Protein AF-A0A3D0C474-F1 (afdb_monomer)

Structure (mmCIF, N/CA/C/O backbone):
data_AF-A0A3D0C474-F1
#
_entry.id   AF-A0A3D0C474-F1
#
loop_
_atom_site.group_PDB
_atom_site.id
_atom_site.type_symbol
_atom_site.label_atom_id
_atom_site.label_alt_id
_atom_site.label_comp_id
_atom_site.label_asym_id
_atom_site.label_entity_id
_atom_site.label_seq_id
_atom_site.pdbx_PDB_ins_code
_atom_site.Cartn_x
_atom_site.Cartn_y
_atom_site.Cartn_z
_atom_site.occupancy
_atom_site.B_iso_or_equiv
_atom_site.auth_seq_id
_atom_site.auth_comp_id
_atom_site.auth_asym_id
_atom_site.auth_atom_id
_atom_site.pdbx_PDB_model_num
ATOM 1 N N . TYR A 1 1 ? 0.585 4.369 7.812 1.00 94.56 1 TYR A N 1
ATOM 2 C CA . TYR A 1 1 ? 0.237 3.354 6.798 1.00 94.56 1 TYR A CA 1
ATOM 3 C C . TYR A 1 1 ? -1.264 3.205 6.546 1.00 94.56 1 TYR A C 1
ATOM 5 O O . TYR A 1 1 ? -1.597 2.648 5.517 1.00 94.56 1 TYR A O 1
ATOM 13 N N . ILE A 1 2 ? -2.172 3.745 7.381 1.00 97.06 2 ILE A N 1
ATOM 14 C CA . ILE A 1 2 ? -3.633 3.656 7.144 1.00 97.06 2 ILE A CA 1
ATOM 15 C C . ILE A 1 2 ? -4.049 4.165 5.757 1.00 97.06 2 ILE A C 1
ATOM 17 O O . ILE A 1 2 ? -4.730 3.449 5.030 1.00 97.06 2 ILE A O 1
ATOM 21 N N . ASN A 1 3 ? -3.554 5.341 5.354 1.00 95.88 3 ASN A N 1
ATOM 22 C CA . ASN A 1 3 ? -3.857 5.918 4.039 1.00 95.88 3 AS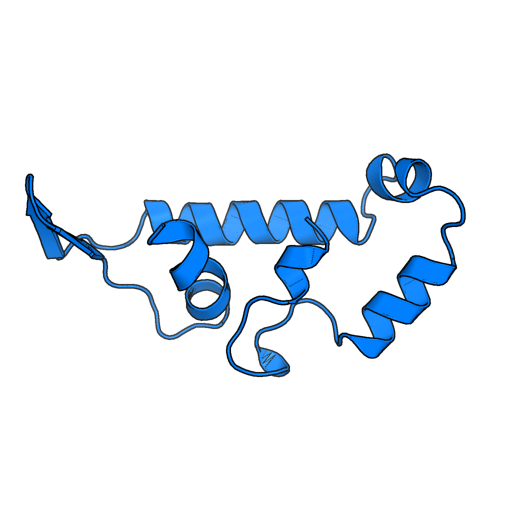N A CA 1
ATOM 23 C C . ASN A 1 3 ? -3.489 4.999 2.871 1.00 95.88 3 ASN A C 1
ATOM 25 O O . ASN A 1 3 ? -4.072 5.146 1.806 1.00 95.88 3 ASN A O 1
ATOM 29 N N . TYR A 1 4 ? -2.573 4.040 3.057 1.00 97.56 4 TYR A N 1
ATOM 30 C CA . TYR A 1 4 ? -2.192 3.105 2.001 1.00 97.56 4 TYR A CA 1
ATOM 31 C C . TYR A 1 4 ? -3.364 2.233 1.529 1.00 97.56 4 TYR A C 1
ATOM 33 O O . TYR A 1 4 ? -3.424 1.859 0.365 1.00 97.56 4 TYR A O 1
ATOM 41 N N . ASN A 1 5 ? -4.356 1.991 2.391 1.00 98.12 5 ASN A N 1
ATOM 42 C CA . ASN A 1 5 ? -5.582 1.305 1.994 1.00 98.12 5 ASN A CA 1
ATOM 43 C C . ASN A 1 5 ? -6.465 2.128 1.037 1.00 98.12 5 ASN A C 1
ATOM 45 O O . ASN A 1 5 ? -7.461 1.617 0.552 1.00 98.12 5 ASN A O 1
ATOM 49 N N . GLY A 1 6 ? -6.155 3.404 0.806 1.00 97.00 6 GLY A N 1
ATOM 50 C CA . GLY A 1 6 ? -6.833 4.236 -0.188 1.00 97.00 6 GLY A CA 1
ATOM 51 C C . GLY A 1 6 ? -6.215 4.163 -1.585 1.00 97.00 6 GLY A C 1
ATOM 52 O O . GLY A 1 6 ? -6.715 4.819 -2.491 1.00 97.00 6 GLY A O 1
ATOM 53 N N . TYR A 1 7 ? -5.126 3.414 -1.761 1.00 97.19 7 TYR A N 1
ATOM 54 C CA . TYR A 1 7 ? -4.453 3.259 -3.045 1.00 97.19 7 TYR A CA 1
ATOM 55 C C . TYR A 1 7 ? -4.990 2.002 -3.735 1.00 97.19 7 TYR A C 1
ATOM 57 O O . TYR A 1 7 ? -5.240 0.995 -3.075 1.00 97.19 7 TYR A O 1
ATOM 65 N N . GLY A 1 8 ? -5.173 2.067 -5.052 1.00 96.81 8 GLY A N 1
ATOM 66 C CA . GLY A 1 8 ? -5.859 1.051 -5.855 1.00 96.81 8 GLY A CA 1
ATOM 67 C C . GLY A 1 8 ? -6.798 1.709 -6.866 1.00 96.81 8 GLY A C 1
ATOM 68 O O . GLY A 1 8 ? -7.137 2.884 -6.724 1.00 96.81 8 GLY A O 1
ATOM 69 N N . GLN A 1 9 ? -7.195 0.978 -7.905 1.00 96.31 9 GLN A N 1
ATOM 70 C CA . GLN A 1 9 ? -8.111 1.489 -8.929 1.00 96.31 9 GLN A CA 1
ATOM 71 C C . GLN A 1 9 ? -9.571 1.147 -8.607 1.00 96.31 9 GLN A C 1
ATOM 73 O O . GLN A 1 9 ? -10.482 1.893 -8.962 1.00 96.31 9 GLN A O 1
ATOM 78 N N . GLU A 1 10 ? -9.792 0.031 -7.918 1.00 97.38 10 GLU A N 1
ATOM 79 C CA . GLU A 1 10 ? -11.107 -0.497 -7.559 1.00 97.38 10 GLU A CA 1
ATOM 80 C C . GLU A 1 10 ? -11.087 -1.149 -6.174 1.00 97.38 10 GLU A C 1
ATOM 82 O O . GLU A 1 10 ? -10.023 -1.432 -5.633 1.00 97.38 10 GLU A O 1
ATOM 87 N N . LEU A 1 11 ? -12.264 -1.424 -5.595 1.00 97.69 11 LEU A N 1
ATOM 88 C CA . LEU A 1 11 ? -12.388 -1.970 -4.233 1.00 97.69 11 LEU A CA 1
ATOM 89 C C . LEU A 1 11 ? -11.622 -3.287 -4.018 1.00 97.69 11 LEU A C 1
ATOM 91 O O . LEU A 1 11 ? -11.113 -3.514 -2.923 1.00 97.69 11 LEU A O 1
ATOM 95 N N . SER A 1 12 ? -11.521 -4.129 -5.047 1.00 97.50 12 SER A N 1
ATOM 96 C CA . SER A 1 12 ? -10.765 -5.391 -5.044 1.00 97.50 12 SER A CA 1
ATOM 97 C C . SER A 1 12 ? -9.254 -5.202 -4.923 1.00 97.50 12 SER A C 1
ATOM 99 O O . SER A 1 12 ? -8.561 -6.141 -4.535 1.00 97.50 12 SER A O 1
ATOM 101 N N . ASP A 1 13 ? -8.729 -4.012 -5.223 1.00 98.00 13 ASP A N 1
ATOM 102 C CA . ASP A 1 13 ? -7.305 -3.724 -5.069 1.00 98.00 13 ASP A CA 1
ATOM 103 C C . ASP A 1 13 ? -6.925 -3.363 -3.627 1.00 98.00 13 ASP A C 1
ATOM 105 O O . ASP A 1 13 ? -5.739 -3.348 -3.295 1.00 98.00 13 ASP A O 1
ATOM 109 N N . LEU A 1 14 ? -7.889 -3.041 -2.762 1.00 98.31 14 LEU A N 1
ATOM 110 C CA . LEU A 1 14 ? -7.620 -2.578 -1.402 1.00 98.31 14 LEU A CA 1
ATOM 111 C C . LEU A 1 14 ? -7.349 -3.767 -0.472 1.00 98.31 14 LEU A C 1
ATOM 113 O O . LEU A 1 14 ? -7.879 -4.860 -0.652 1.00 98.31 14 LEU A O 1
ATOM 117 N N . HIS A 1 15 ? -6.554 -3.546 0.576 1.00 98.12 15 HIS A N 1
ATOM 118 C CA . HIS A 1 15 ? -6.309 -4.581 1.589 1.00 98.12 15 HIS A CA 1
ATOM 119 C C . HIS A 1 15 ? -7.528 -4.824 2.482 1.00 98.12 15 HIS A C 1
ATOM 121 O O . HIS A 1 15 ? -7.758 -5.942 2.934 1.00 98.12 15 HIS A O 1
ATOM 127 N N . PHE A 1 16 ? -8.308 -3.774 2.725 1.00 98.25 16 PHE A N 1
ATOM 128 C CA . PHE A 1 16 ? -9.521 -3.797 3.523 1.00 98.25 16 PHE A CA 1
ATOM 129 C C . PHE A 1 16 ? -10.613 -3.007 2.816 1.00 98.25 16 PHE A C 1
ATOM 131 O O . PHE A 1 16 ? -10.366 -1.936 2.256 1.00 98.25 16 PHE A O 1
ATOM 138 N N . HIS A 1 17 ? -11.854 -3.475 2.922 1.00 98.31 17 HIS A N 1
ATOM 139 C CA . HIS A 1 17 ? -12.992 -2.666 2.507 1.00 98.31 17 HIS A CA 1
ATOM 140 C C . HIS A 1 17 ? -13.042 -1.371 3.352 1.00 98.31 17 HIS A C 1
ATOM 142 O O . HIS A 1 17 ? -12.982 -1.470 4.583 1.00 98.31 17 HIS A O 1
ATOM 148 N N . PRO A 1 18 ? -13.198 -0.165 2.764 1.00 98.12 18 PRO A N 1
ATOM 149 C CA . PRO A 1 18 ? -13.106 1.101 3.502 1.00 98.12 18 PRO A CA 1
ATOM 150 C C . PRO A 1 18 ? -14.063 1.206 4.694 1.00 98.12 18 PRO A C 1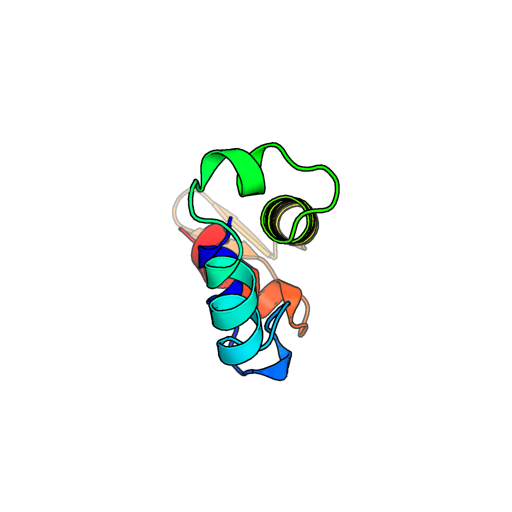
ATOM 152 O O . PRO A 1 18 ? -13.676 1.677 5.759 1.00 98.12 18 PRO A O 1
ATOM 155 N N . ALA A 1 19 ? -15.296 0.710 4.540 1.00 98.06 19 ALA A N 1
ATOM 156 C CA . ALA A 1 19 ? -16.272 0.695 5.629 1.00 98.06 19 ALA A CA 1
ATOM 157 C C . ALA A 1 19 ? -15.836 -0.204 6.800 1.00 98.06 19 ALA A C 1
ATOM 159 O O . ALA A 1 19 ? -16.001 0.181 7.952 1.00 98.06 19 ALA A O 1
ATOM 160 N N . ALA A 1 20 ? -15.249 -1.372 6.515 1.00 98.06 20 ALA A N 1
ATOM 161 C CA . ALA A 1 20 ? -14.759 -2.279 7.551 1.00 98.06 20 ALA A CA 1
ATOM 162 C C . ALA A 1 20 ? -13.534 -1.686 8.256 1.00 98.06 20 ALA A C 1
ATOM 164 O O . ALA A 1 20 ? -13.488 -1.666 9.481 1.00 98.06 20 ALA A O 1
ATOM 165 N N . LEU A 1 21 ? -12.598 -1.115 7.486 1.00 98.12 21 LEU A N 1
ATOM 166 C CA . LEU A 1 21 ? -11.446 -0.401 8.031 1.00 98.12 21 LEU A CA 1
ATOM 167 C C . LEU A 1 21 ? -11.890 0.721 8.975 1.00 98.12 21 LEU A C 1
ATOM 169 O O . LEU A 1 21 ? -11.399 0.801 10.093 1.00 98.12 21 LEU A O 1
ATOM 173 N N . TYR A 1 22 ? -12.835 1.560 8.546 1.00 97.50 22 TYR A N 1
ATOM 174 C CA . TYR A 1 22 ? -13.364 2.642 9.373 1.00 97.50 22 TYR A CA 1
ATOM 175 C C . TYR A 1 22 ? -13.933 2.131 10.702 1.00 97.50 22 TYR A C 1
ATOM 177 O O . TYR A 1 22 ? -13.557 2.647 11.750 1.00 97.50 22 TYR A O 1
ATOM 185 N N . GLN A 1 23 ? -14.780 1.097 10.670 1.00 98.00 23 GLN A N 1
ATOM 186 C CA . GLN A 1 23 ? -15.370 0.528 11.885 1.00 98.00 23 GLN A CA 1
ATOM 187 C C . GLN A 1 23 ? -14.301 -0.033 12.831 1.00 98.00 23 GLN A C 1
ATOM 189 O O . GLN A 1 23 ? -14.318 0.286 14.015 1.00 98.00 23 GLN A O 1
ATOM 194 N N . SER A 1 24 ? -13.316 -0.775 12.316 1.00 96.44 24 SER A N 1
ATOM 195 C CA . SER A 1 24 ? -12.219 -1.292 13.143 1.00 96.44 24 SER A CA 1
ATOM 196 C C . SER A 1 24 ? -11.359 -0.185 13.757 1.00 96.44 24 SER A C 1
ATOM 198 O O . SER A 1 24 ? -10.834 -0.355 14.850 1.00 96.44 24 SER A O 1
ATOM 200 N N . LEU A 1 25 ? -11.203 0.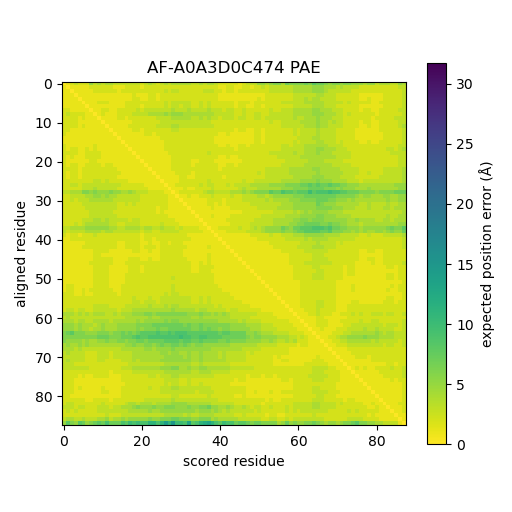959 13.083 1.00 96.56 25 LEU A N 1
ATOM 201 C CA . LEU A 1 25 ? -10.461 2.095 13.636 1.00 96.56 25 LEU A CA 1
ATOM 202 C C . LEU A 1 25 ? -11.206 2.782 14.793 1.00 96.56 25 LEU A C 1
ATOM 204 O O . LEU A 1 25 ? -10.547 3.347 15.661 1.00 96.56 25 LEU A O 1
ATOM 208 N N . LEU A 1 26 ? -12.543 2.715 14.844 1.00 96.94 26 LEU A N 1
ATOM 209 C CA . LEU A 1 26 ? -13.330 3.284 15.950 1.00 96.94 26 LEU A CA 1
ATOM 210 C C . LEU A 1 26 ? -13.121 2.550 17.281 1.00 96.94 26 LEU A C 1
ATOM 212 O O . LEU A 1 26 ? -13.351 3.134 18.338 1.00 96.94 26 LEU A O 1
ATOM 216 N N . GLU A 1 27 ? -12.656 1.299 17.246 1.00 95.25 27 GLU A N 1
ATOM 217 C CA . GLU A 1 27 ? -12.334 0.515 18.446 1.00 95.25 27 GLU A CA 1
ATOM 218 C C . GLU A 1 27 ? -11.084 1.029 19.181 1.00 95.25 27 GLU A C 1
ATOM 220 O O . GLU A 1 27 ? -10.812 0.607 20.305 1.00 95.25 27 GLU A O 1
ATOM 225 N N . TYR A 1 28 ? -10.335 1.959 18.575 1.00 96.00 28 TYR A N 1
ATOM 226 C CA . TYR A 1 28 ? -9.099 2.522 19.113 1.00 96.00 28 TYR A CA 1
ATOM 227 C C . TYR A 1 28 ? -9.259 4.015 19.439 1.00 96.00 28 TYR A C 1
ATOM 229 O O . TYR A 1 28 ? -9.028 4.862 18.575 1.00 96.00 28 TYR A O 1
ATOM 237 N N . PRO A 1 29 ? -9.587 4.373 20.696 1.00 93.81 29 PRO A N 1
ATOM 238 C CA . PRO A 1 29 ? -9.668 5.773 21.120 1.00 93.81 29 PRO A CA 1
ATOM 239 C C . PRO A 1 29 ? -8.321 6.502 21.055 1.00 93.81 29 PRO A C 1
ATOM 241 O O . PRO A 1 29 ? -8.278 7.715 20.859 1.00 93.81 29 PRO A O 1
ATOM 244 N N . ASP A 1 30 ? -7.226 5.761 21.230 1.00 96.06 30 ASP A N 1
ATOM 245 C CA . ASP A 1 30 ? -5.859 6.258 21.117 1.00 96.06 30 ASP A CA 1
ATOM 246 C C . ASP A 1 30 ? -5.169 5.608 19.901 1.00 96.06 30 ASP A C 1
ATOM 248 O O . ASP A 1 30 ? -4.961 4.387 19.888 1.00 96.06 30 ASP A O 1
ATOM 252 N N . PRO A 1 31 ? -4.770 6.391 18.879 1.00 94.56 31 PRO A N 1
ATOM 253 C CA . PRO A 1 31 ? -4.102 5.856 17.697 1.00 94.56 31 PRO A CA 1
ATOM 254 C C . PRO A 1 31 ? -2.751 5.198 18.010 1.00 94.56 31 PRO A C 1
ATOM 256 O O . PRO A 1 31 ? -2.304 4.338 17.248 1.00 94.56 31 PRO A O 1
ATOM 259 N N . PHE A 1 32 ? -2.087 5.553 19.114 1.00 96.69 32 PHE A N 1
ATOM 260 C CA . PHE A 1 32 ? -0.817 4.934 19.490 1.00 96.69 32 PHE A CA 1
ATOM 261 C C . PHE A 1 32 ? -0.991 3.498 19.984 1.00 96.69 32 PHE A C 1
ATOM 263 O O . PHE A 1 32 ? -0.089 2.682 19.782 1.00 96.69 32 PHE A O 1
ATOM 270 N N . VAL A 1 33 ? -2.155 3.150 20.542 1.00 97.38 33 VAL A N 1
ATOM 271 C CA . VAL A 1 33 ? -2.484 1.757 20.882 1.00 97.38 33 VAL A CA 1
ATOM 272 C C . VAL A 1 33 ? -2.516 0.911 19.610 1.00 97.38 33 VAL A C 1
ATOM 274 O O . VAL A 1 33 ? -1.845 -0.115 19.540 1.00 97.38 33 VAL A O 1
ATOM 277 N N . LEU A 1 34 ? -3.198 1.385 18.562 1.00 96.81 34 LEU A N 1
ATOM 278 C CA . LEU A 1 34 ? -3.243 0.708 17.262 1.00 96.81 34 LEU A CA 1
ATOM 279 C C . LEU A 1 34 ? -1.844 0.546 16.642 1.00 96.81 34 LEU A C 1
ATOM 281 O O . LEU A 1 34 ? -1.526 -0.507 16.086 1.00 96.81 34 LEU A O 1
ATOM 285 N N . ILE A 1 35 ? -1.015 1.591 16.704 1.00 96.50 35 ILE A N 1
ATOM 286 C CA . ILE A 1 35 ? 0.329 1.598 16.107 1.00 96.50 35 ILE A CA 1
ATOM 287 C C . ILE A 1 35 ? 1.264 0.601 16.802 1.00 96.50 35 ILE A C 1
ATOM 289 O O . ILE A 1 35 ? 2.055 -0.053 16.122 1.00 96.50 35 ILE A O 1
ATOM 293 N N . ASN A 1 36 ? 1.177 0.493 18.130 1.00 96.38 36 ASN A N 1
ATOM 294 C CA . ASN A 1 36 ? 2.067 -0.343 18.938 1.00 96.38 36 ASN A CA 1
ATOM 295 C C . ASN A 1 36 ? 1.558 -1.780 19.128 1.00 96.38 36 ASN A C 1
ATOM 297 O O . ASN A 1 36 ? 2.319 -2.636 19.573 1.00 96.38 36 ASN A O 1
ATOM 301 N N . GLN A 1 37 ? 0.296 -2.063 18.797 1.00 96.06 37 GLN A N 1
ATOM 302 C CA . GLN A 1 37 ? -0.256 -3.412 18.868 1.00 96.06 37 GLN A CA 1
ATOM 303 C C . GLN A 1 37 ? 0.327 -4.306 17.760 1.00 96.06 37 GLN A C 1
ATOM 305 O O . GLN A 1 37 ? 0.236 -4.002 16.567 1.00 96.06 37 GLN A O 1
ATOM 310 N N . GLU A 1 38 ? 0.870 -5.459 18.153 1.00 93.94 38 GLU A N 1
ATOM 311 C CA . GLU A 1 38 ? 1.319 -6.486 17.212 1.00 93.94 38 GLU A CA 1
ATOM 312 C C . GLU A 1 38 ? 0.161 -7.007 16.353 1.00 93.94 38 GLU A C 1
ATOM 314 O O . GLU A 1 38 ? -0.964 -7.183 16.823 1.00 93.94 38 GLU A O 1
ATOM 319 N N . ASN A 1 39 ? 0.439 -7.255 15.071 1.00 93.88 39 ASN A N 1
ATOM 320 C CA . ASN A 1 39 ? -0.538 -7.730 14.086 1.00 93.88 39 ASN A CA 1
ATOM 321 C C . ASN A 1 39 ? -1.791 -6.843 13.937 1.00 93.88 39 ASN A C 1
ATOM 323 O O . ASN A 1 39 ? -2.789 -7.276 13.359 1.00 93.88 39 ASN A O 1
ATOM 327 N N . SER A 1 40 ? -1.750 -5.587 14.390 1.00 96.88 40 SER A N 1
ATOM 328 C CA . SER A 1 40 ? -2.816 -4.614 14.150 1.00 96.88 40 SER A CA 1
ATOM 329 C C . SER A 1 40 ? -2.992 -4.310 12.663 1.00 96.88 40 SER A C 1
ATOM 331 O O . SER A 1 40 ? -2.068 -4.496 11.866 1.00 96.88 40 SER A O 1
ATOM 333 N N . ILE A 1 41 ? -4.141 -3.745 12.285 1.00 96.88 41 ILE A N 1
ATOM 334 C CA . ILE A 1 41 ? -4.399 -3.285 10.909 1.00 96.88 41 ILE A CA 1
ATOM 335 C C . ILE A 1 41 ? -3.307 -2.316 10.427 1.00 96.88 41 ILE A C 1
ATOM 337 O O . ILE A 1 41 ? -2.884 -2.370 9.272 1.00 96.88 41 ILE A O 1
ATOM 341 N N . PHE A 1 42 ? -2.789 -1.461 11.316 1.00 97.94 42 PHE A N 1
ATOM 342 C CA . PHE A 1 42 ? -1.673 -0.576 10.988 1.00 97.94 42 PHE A CA 1
ATOM 343 C C . PHE A 1 42 ? -0.413 -1.364 10.608 1.00 97.94 42 PHE A C 1
ATOM 345 O O . PHE A 1 42 ? 0.220 -1.049 9.597 1.00 97.94 42 PHE A O 1
ATOM 352 N N . SER A 1 43 ? -0.055 -2.385 11.393 1.00 97.62 43 SER A N 1
ATOM 353 C CA . SER A 1 43 ? 1.110 -3.233 11.116 1.00 97.62 43 SER A CA 1
ATOM 354 C C . SER A 1 43 ? 0.929 -4.070 9.842 1.00 97.62 43 SER A C 1
ATOM 356 O O . SER A 1 43 ? 1.864 -4.183 9.052 1.00 97.62 43 SER A O 1
ATOM 358 N N . GLN A 1 44 ? -0.286 -4.561 9.574 1.00 98.12 44 GLN A N 1
ATOM 359 C CA . GLN A 1 44 ? -0.620 -5.296 8.352 1.00 98.12 44 GLN A CA 1
ATOM 360 C C . GLN A 1 44 ? -0.465 -4.407 7.110 1.00 98.12 44 GLN A C 1
ATOM 362 O O . GLN A 1 44 ? 0.240 -4.778 6.172 1.00 98.12 44 GLN A O 1
ATOM 367 N N . LEU A 1 45 ? -1.029 -3.192 7.128 1.00 98.25 45 LEU A N 1
ATOM 368 C CA . LEU A 1 45 ? -0.873 -2.220 6.037 1.00 98.25 45 LEU A CA 1
ATOM 369 C C . LEU A 1 45 ? 0.577 -1.765 5.855 1.00 98.25 45 LEU A C 1
ATOM 371 O O . LEU A 1 45 ? 1.012 -1.538 4.728 1.00 98.25 45 LEU A O 1
ATOM 375 N N . LYS A 1 46 ? 1.344 -1.643 6.946 1.00 98.19 46 LYS A N 1
ATOM 376 C CA . LYS A 1 46 ? 2.784 -1.361 6.881 1.00 98.19 46 LYS A CA 1
ATOM 377 C C . LYS A 1 46 ? 3.526 -2.469 6.141 1.00 98.19 46 LYS A C 1
ATOM 379 O O . LYS A 1 46 ? 4.283 -2.176 5.219 1.00 98.19 46 LYS A O 1
ATOM 384 N N . SER A 1 47 ? 3.313 -3.721 6.532 1.00 98.31 47 SER A N 1
ATOM 385 C CA . SER A 1 47 ? 3.959 -4.873 5.901 1.00 98.3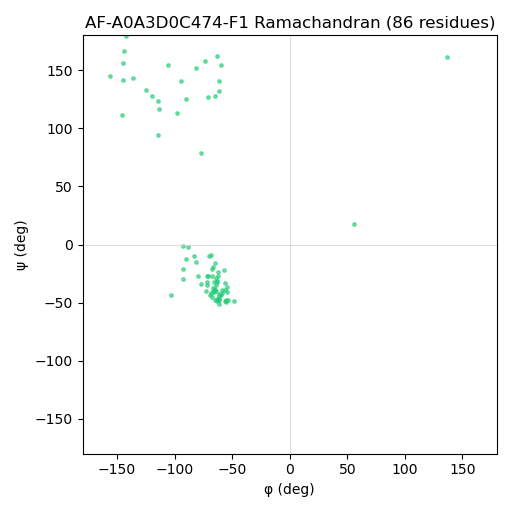1 47 SER A CA 1
ATOM 386 C C . SER A 1 47 ? 3.579 -4.995 4.427 1.00 98.31 47 SER A C 1
ATOM 388 O O . SER A 1 47 ? 4.455 -5.199 3.591 1.00 98.31 47 SER A O 1
ATOM 390 N N . ALA A 1 48 ? 2.303 -4.788 4.097 1.00 98.12 48 ALA A N 1
ATOM 391 C CA . ALA A 1 48 ? 1.827 -4.818 2.722 1.00 98.12 48 ALA A CA 1
ATOM 392 C C . ALA A 1 48 ? 2.452 -3.717 1.852 1.00 98.12 48 ALA A C 1
ATOM 394 O O . ALA A 1 48 ? 2.984 -4.011 0.785 1.00 98.12 48 ALA A O 1
ATOM 395 N N . TYR A 1 49 ? 2.493 -2.475 2.348 1.00 98.31 49 TYR A N 1
ATOM 396 C CA . TYR A 1 49 ? 3.189 -1.377 1.674 1.00 98.31 49 TYR A CA 1
ATOM 397 C C . TYR A 1 49 ? 4.656 -1.714 1.393 1.00 98.31 49 TYR A C 1
ATOM 399 O O . TYR A 1 49 ? 5.150 -1.514 0.286 1.00 98.31 49 TYR A O 1
ATOM 407 N N . LEU A 1 50 ? 5.372 -2.229 2.397 1.00 98.31 50 LEU A N 1
ATOM 408 C CA . LEU A 1 50 ? 6.788 -2.560 2.248 1.00 98.31 50 LEU A CA 1
ATOM 409 C C . LEU A 1 50 ? 7.003 -3.686 1.231 1.00 98.31 50 LEU A C 1
ATOM 411 O O . LEU A 1 50 ? 7.955 -3.607 0.452 1.00 98.31 50 LEU A O 1
ATOM 415 N N . ALA A 1 51 ? 6.121 -4.689 1.214 1.00 98.56 51 ALA A N 1
ATOM 416 C CA . ALA A 1 51 ? 6.152 -5.784 0.250 1.00 98.56 51 ALA A CA 1
ATOM 417 C C . ALA A 1 51 ? 5.898 -5.291 -1.181 1.00 98.56 51 ALA A C 1
ATOM 419 O O . ALA A 1 51 ? 6.672 -5.606 -2.085 1.00 98.56 51 ALA A O 1
ATOM 420 N N . ASP A 1 52 ? 4.874 -4.466 -1.386 1.00 98.50 52 ASP A N 1
ATOM 421 C CA . ASP A 1 52 ? 4.546 -3.939 -2.709 1.00 98.50 52 ASP A CA 1
ATOM 422 C C . ASP A 1 52 ? 5.646 -2.993 -3.223 1.00 98.50 52 ASP A C 1
ATOM 424 O O . ASP A 1 52 ? 6.062 -3.076 -4.379 1.00 98.50 52 ASP A O 1
ATOM 428 N N . MET A 1 53 ? 6.212 -2.151 -2.351 1.00 98.06 53 MET A N 1
A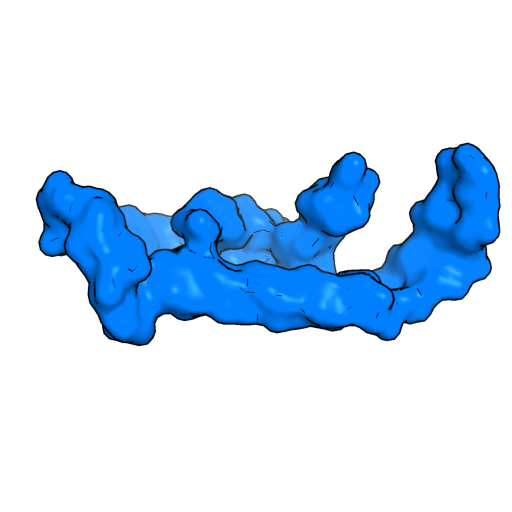TOM 429 C CA . MET A 1 53 ? 7.359 -1.304 -2.695 1.00 98.06 53 MET A CA 1
ATOM 430 C C . MET A 1 53 ? 8.624 -2.116 -2.998 1.00 98.06 53 MET A C 1
ATOM 432 O O . MET A 1 53 ? 9.454 -1.685 -3.798 1.00 98.06 53 MET A O 1
ATOM 436 N N . ALA A 1 54 ? 8.813 -3.271 -2.354 1.00 98.56 54 ALA A N 1
ATOM 437 C CA . ALA A 1 54 ? 9.925 -4.163 -2.671 1.00 98.56 54 ALA A CA 1
ATOM 438 C C . ALA A 1 54 ? 9.781 -4.742 -4.084 1.00 98.56 54 ALA A C 1
ATOM 440 O O . ALA A 1 54 ? 10.765 -4.747 -4.820 1.00 98.56 54 ALA A O 1
ATOM 441 N N . LYS A 1 55 ? 8.564 -5.131 -4.487 1.00 98.38 55 LYS A N 1
ATOM 442 C CA . LYS A 1 55 ? 8.277 -5.558 -5.865 1.00 98.38 55 LYS A CA 1
ATOM 443 C C . LYS A 1 55 ? 8.541 -4.441 -6.868 1.00 98.38 55 LYS A C 1
ATOM 445 O O . LYS A 1 55 ? 9.251 -4.665 -7.837 1.00 98.38 55 LYS A O 1
ATOM 450 N N . ALA A 1 56 ? 8.054 -3.229 -6.599 1.00 97.69 56 ALA A N 1
ATOM 451 C CA . ALA A 1 56 ? 8.265 -2.081 -7.481 1.00 97.69 56 ALA A CA 1
ATOM 452 C C . ALA A 1 56 ? 9.757 -1.762 -7.69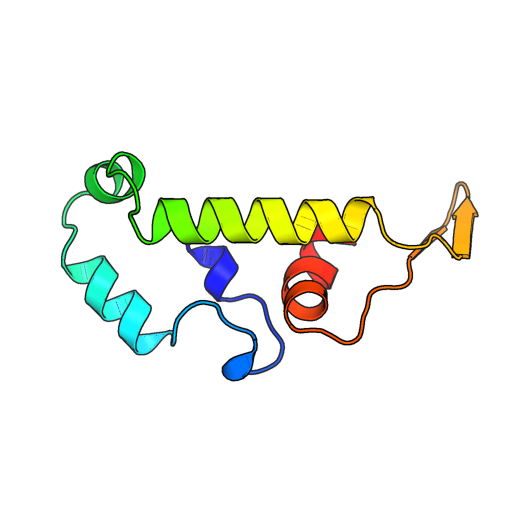2 1.00 97.69 56 ALA A C 1
ATOM 454 O O . ALA A 1 56 ? 10.189 -1.518 -8.814 1.00 97.69 56 ALA A O 1
ATOM 455 N N . ARG A 1 57 ? 10.569 -1.827 -6.627 1.00 97.06 57 ARG A N 1
ATOM 456 C CA . ARG A 1 57 ? 12.028 -1.631 -6.710 1.00 97.06 57 ARG A CA 1
ATOM 457 C C . ARG A 1 57 ? 12.762 -2.733 -7.473 1.00 97.06 57 ARG A C 1
ATOM 459 O O . ARG A 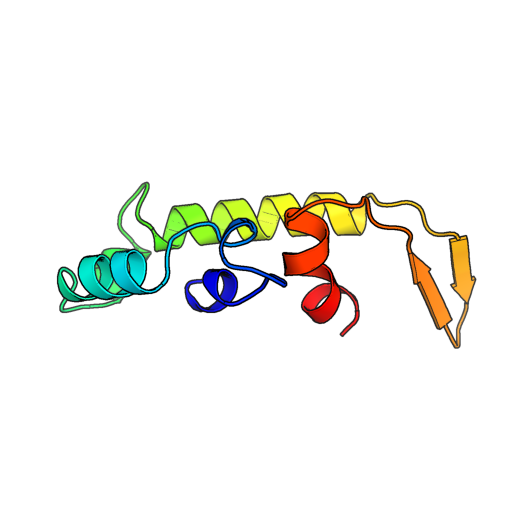1 57 ? 13.846 -2.471 -7.982 1.00 97.06 57 ARG A O 1
ATOM 466 N N . ALA A 1 58 ? 12.210 -3.942 -7.497 1.00 97.56 58 ALA A N 1
ATOM 467 C CA . ALA A 1 58 ? 12.776 -5.090 -8.196 1.00 97.56 58 ALA A CA 1
ATOM 468 C C . ALA A 1 58 ? 12.235 -5.251 -9.628 1.00 97.56 58 ALA A C 1
ATOM 470 O O . ALA A 1 58 ? 12.634 -6.185 -10.315 1.00 97.56 58 ALA A O 1
ATOM 471 N N . ALA A 1 59 ? 11.316 -4.381 -10.053 1.00 97.75 59 ALA A N 1
ATOM 472 C CA . ALA A 1 59 ? 10.645 -4.478 -11.338 1.00 97.75 59 ALA A CA 1
ATOM 473 C C . ALA A 1 59 ? 11.555 -4.085 -12.512 1.00 97.75 59 ALA A C 1
ATOM 475 O O . ALA A 1 59 ? 12.527 -3.340 -12.351 1.00 97.75 59 ALA A O 1
ATOM 476 N N . ASP A 1 60 ? 11.206 -4.568 -13.705 1.00 97.12 60 ASP A N 1
ATOM 477 C CA . ASP A 1 60 ? 12.001 -4.366 -14.912 1.00 97.12 60 ASP A CA 1
ATOM 478 C C . ASP A 1 60 ? 12.053 -2.890 -15.312 1.00 97.12 60 ASP A C 1
ATOM 480 O O . ASP A 1 60 ? 11.034 -2.217 -15.489 1.00 97.12 60 ASP A O 1
ATOM 484 N N . VAL A 1 61 ? 13.270 -2.386 -15.504 1.00 97.69 61 VAL A N 1
ATOM 485 C CA . VAL A 1 61 ? 13.522 -1.019 -15.961 1.00 97.69 61 VAL A CA 1
ATOM 486 C C . VAL A 1 61 ? 13.768 -1.049 -17.466 1.00 97.69 61 VAL A C 1
ATOM 488 O O . VAL A 1 61 ? 14.780 -1.575 -17.921 1.00 97.69 61 VAL A O 1
ATOM 491 N N . LEU A 1 62 ? 12.854 -0.468 -18.246 1.00 97.69 62 LEU A N 1
ATOM 492 C CA . LEU A 1 62 ? 12.997 -0.384 -19.706 1.00 97.69 62 LEU A CA 1
ATOM 493 C C . LEU A 1 62 ? 13.988 0.697 -20.128 1.00 97.69 62 LEU A C 1
ATOM 495 O O . LEU A 1 62 ? 14.660 0.566 -21.149 1.00 97.69 62 LEU A O 1
ATOM 499 N N . SER A 1 63 ? 14.046 1.791 -19.371 1.00 97.50 63 SER A N 1
ATOM 500 C CA . SER A 1 63 ? 14.976 2.890 -19.607 1.00 97.50 63 SER A CA 1
ATOM 501 C C . SER A 1 63 ? 15.225 3.672 -18.325 1.00 97.50 63 SER A C 1
ATOM 503 O O . SER A 1 63 ? 14.329 3.832 -17.496 1.00 97.50 63 SER A O 1
ATOM 505 N N . ASP A 1 64 ? 16.450 4.159 -18.165 1.00 97.12 64 ASP A N 1
ATOM 506 C CA . ASP A 1 64 ? 16.855 5.004 -17.045 1.00 97.12 64 ASP A CA 1
ATOM 507 C C . ASP A 1 64 ? 17.891 6.006 -17.557 1.00 97.12 64 ASP A C 1
ATOM 509 O O . ASP A 1 64 ? 18.979 5.627 -17.999 1.00 97.12 64 ASP A O 1
ATOM 513 N N . ASN A 1 65 ? 17.523 7.282 -17.600 1.00 96.38 65 ASN A N 1
ATOM 514 C CA . ASN A 1 65 ? 18.419 8.367 -17.972 1.00 96.38 65 ASN A CA 1
ATOM 515 C C . ASN A 1 65 ? 18.136 9.615 -17.124 1.00 96.38 65 ASN A C 1
ATOM 517 O O . ASN A 1 65 ? 17.245 9.634 -16.282 1.00 96.38 65 ASN A O 1
ATOM 521 N N . TYR A 1 66 ? 18.896 10.683 -17.366 1.00 96.31 66 TYR A N 1
ATOM 522 C CA . TYR A 1 66 ? 18.828 11.909 -16.566 1.00 96.31 66 TYR A CA 1
ATOM 523 C C . TYR A 1 66 ? 17.489 12.669 -16.646 1.00 96.31 66 TYR A C 1
ATOM 525 O O . TYR A 1 66 ? 17.260 13.554 -15.826 1.00 96.31 66 TYR A O 1
ATOM 533 N N . ILE A 1 67 ? 16.634 12.371 -17.631 1.00 96.75 67 ILE A N 1
ATOM 534 C CA . ILE A 1 67 ? 15.320 13.004 -17.830 1.00 96.75 67 ILE A CA 1
ATOM 535 C C . ILE A 1 67 ? 14.195 12.086 -17.353 1.00 96.75 67 ILE A C 1
ATOM 537 O O . ILE A 1 67 ? 13.230 12.558 -16.758 1.00 96.75 67 ILE A O 1
ATOM 541 N N . VAL A 1 68 ? 14.278 10.793 -17.675 1.00 96.56 68 VAL A N 1
ATOM 542 C CA . VAL A 1 68 ? 13.164 9.857 -17.512 1.00 96.56 68 VAL A CA 1
ATOM 543 C C . VAL A 1 68 ? 13.640 8.466 -17.115 1.00 96.56 68 VAL A C 1
ATOM 545 O O . VAL A 1 68 ? 14.623 7.943 -17.644 1.00 96.56 68 VAL A O 1
ATOM 548 N N . LYS A 1 69 ? 12.859 7.846 -16.228 1.00 96.12 69 LYS A N 1
ATOM 549 C CA . LYS A 1 69 ? 12.938 6.431 -15.889 1.00 96.12 69 LYS A CA 1
ATOM 550 C C . LYS A 1 69 ? 11.614 5.753 -16.220 1.00 96.12 69 LYS A C 1
ATOM 552 O O . LYS A 1 69 ? 10.560 6.212 -15.789 1.00 96.12 69 LYS A O 1
ATOM 557 N N . THR A 1 70 ? 11.675 4.662 -16.975 1.00 97.12 70 THR A N 1
ATOM 558 C CA . THR A 1 70 ? 10.509 3.859 -17.361 1.00 97.12 70 THR A CA 1
ATOM 559 C C . THR A 1 70 ? 10.620 2.480 -16.732 1.00 97.12 70 THR A C 1
ATOM 561 O O . THR A 1 70 ? 11.603 1.775 -16.958 1.00 97.12 70 THR A O 1
ATOM 564 N N . ILE A 1 71 ? 9.608 2.088 -15.961 1.00 97.50 71 ILE A N 1
ATOM 565 C CA . ILE A 1 71 ? 9.565 0.827 -15.211 1.00 97.50 71 ILE A CA 1
ATOM 566 C C . ILE A 1 71 ? 8.290 0.080 -15.603 1.00 97.50 71 ILE A C 1
ATOM 568 O O . ILE A 1 71 ? 7.218 0.686 -15.641 1.00 97.50 71 ILE A O 1
ATOM 572 N N . VAL A 1 72 ? 8.397 -1.216 -15.899 1.00 97.25 72 VAL A N 1
ATOM 573 C CA . VAL A 1 72 ? 7.238 -2.084 -16.152 1.00 97.25 72 VAL A CA 1
ATOM 574 C C . VAL A 1 72 ? 6.801 -2.705 -14.842 1.00 97.25 72 VAL A C 1
ATOM 576 O O . VAL A 1 72 ? 7.592 -3.363 -14.177 1.00 97.25 72 VAL A O 1
ATOM 579 N N . LEU A 1 73 ? 5.534 -2.530 -14.483 1.00 97.38 73 LEU A N 1
ATOM 580 C CA . LEU A 1 73 ? 4.924 -3.247 -13.369 1.00 97.38 73 LEU A CA 1
ATOM 581 C C . LEU A 1 73 ? 3.990 -4.333 -13.911 1.00 97.38 73 LEU A C 1
ATOM 583 O O . LEU A 1 73 ? 3.471 -4.216 -15.021 1.00 97.38 73 LEU A O 1
ATOM 587 N N . GLU A 1 74 ? 3.774 -5.381 -13.121 1.00 97.00 74 GLU A N 1
ATOM 588 C CA . GLU A 1 74 ? 2.776 -6.409 -13.421 1.00 97.00 74 GLU A CA 1
ATOM 589 C C . GLU A 1 74 ? 1.365 -5.800 -13.508 1.00 97.00 74 GLU A C 1
ATOM 591 O O . GLU A 1 74 ? 1.055 -4.798 -12.860 1.00 97.00 74 GLU A O 1
ATOM 596 N N . ASP A 1 75 ? 0.465 -6.445 -14.250 1.00 97.06 75 ASP A N 1
ATOM 597 C CA . ASP A 1 75 ? -0.964 -6.146 -14.140 1.00 97.06 75 ASP A CA 1
ATOM 598 C C . ASP A 1 75 ? -1.534 -6.804 -12.875 1.00 97.06 75 ASP A C 1
ATOM 600 O O . ASP A 1 75 ? -2.115 -7.890 -12.898 1.00 97.06 75 ASP A O 1
ATOM 604 N N . ALA A 1 76 ? -1.293 -6.164 -11.732 1.00 97.88 76 ALA A N 1
ATOM 605 C CA . ALA A 1 76 ? -1.687 -6.675 -10.431 1.00 97.88 76 ALA A CA 1
ATOM 606 C C . ALA A 1 76 ? -2.096 -5.555 -9.468 1.00 97.88 76 ALA A C 1
ATOM 608 O O . ALA A 1 76 ? -1.650 -4.409 -9.565 1.00 97.88 76 ALA A O 1
ATOM 609 N N . ALA A 1 77 ? -2.907 -5.913 -8.468 1.00 98.31 77 ALA A N 1
ATOM 610 C CA . ALA A 1 77 ? -3.399 -4.975 -7.460 1.00 98.31 77 ALA A CA 1
ATOM 611 C C . ALA A 1 77 ? -2.260 -4.221 -6.754 1.00 98.31 77 ALA A C 1
ATOM 613 O O . ALA A 1 77 ? -2.336 -3.011 -6.567 1.00 98.31 77 ALA A O 1
ATOM 614 N N . TRP A 1 78 ? -1.159 -4.911 -6.430 1.00 98.38 78 TRP A N 1
ATOM 615 C CA . TRP A 1 78 ? 0.011 -4.285 -5.806 1.00 98.38 78 TRP A CA 1
ATOM 616 C C . TRP A 1 78 ? 0.595 -3.157 -6.659 1.00 98.38 78 TRP A C 1
ATOM 618 O O . TRP A 1 78 ? 0.954 -2.108 -6.127 1.00 98.38 78 TRP A O 1
ATOM 628 N N . SER A 1 79 ? 0.635 -3.340 -7.980 1.00 98.19 79 SER A N 1
ATOM 629 C CA . SER A 1 79 ? 1.156 -2.363 -8.934 1.00 98.19 79 SER A CA 1
ATOM 630 C C . SER A 1 79 ? 0.262 -1.131 -9.002 1.00 98.19 79 SER A C 1
ATOM 632 O O . SER A 1 79 ? 0.765 -0.009 -8.955 1.00 98.19 79 SER A O 1
ATOM 634 N N . ARG A 1 80 ? -1.064 -1.327 -9.002 1.00 97.94 80 ARG A N 1
ATOM 635 C CA . ARG A 1 80 ? -2.050 -0.236 -8.925 1.00 97.94 80 ARG A CA 1
ATOM 636 C C . ARG A 1 80 ? -1.956 0.552 -7.617 1.00 97.94 80 ARG A C 1
ATOM 638 O O . ARG A 1 80 ? -2.172 1.761 -7.627 1.00 97.94 80 ARG A O 1
ATOM 645 N N . ARG A 1 81 ? -1.588 -0.096 -6.505 1.00 98.19 81 ARG A N 1
ATOM 646 C CA . ARG A 1 81 ? -1.384 0.579 -5.213 1.00 98.19 81 ARG A CA 1
ATOM 647 C C . ARG A 1 81 ? -0.107 1.417 -5.157 1.00 98.19 81 ARG A C 1
ATOM 649 O O . ARG A 1 81 ? -0.106 2.488 -4.554 1.00 98.19 81 ARG A O 1
ATOM 656 N N . VAL A 1 82 ? 0.996 0.933 -5.730 1.00 97.69 82 VAL A N 1
ATOM 657 C CA . VAL A 1 82 ? 2.311 1.599 -5.610 1.00 97.69 82 VAL A CA 1
ATOM 658 C C . VAL A 1 82 ? 2.639 2.565 -6.733 1.00 97.69 82 VAL A C 1
ATOM 660 O O . VAL A 1 82 ? 3.481 3.429 -6.510 1.00 97.69 82 VAL A O 1
ATOM 663 N N . SER A 1 83 ? 2.002 2.456 -7.903 1.00 95.06 83 SER A N 1
ATOM 664 C CA . SER A 1 83 ? 2.361 3.223 -9.108 1.00 95.06 83 SER A CA 1
ATOM 665 C C . SER A 1 83 ? 2.530 4.722 -8.842 1.00 95.06 83 SER A C 1
ATOM 667 O O . SER A 1 83 ? 3.560 5.293 -9.189 1.00 95.06 83 SER A O 1
ATOM 669 N N . GLY A 1 84 ? 1.566 5.342 -8.156 1.00 93.44 84 GLY A N 1
ATOM 670 C CA . GLY A 1 84 ? 1.616 6.765 -7.829 1.00 93.44 84 GLY A CA 1
ATOM 671 C C . GLY A 1 84 ? 2.722 7.125 -6.835 1.00 93.44 84 GLY A C 1
ATOM 672 O O . GLY A 1 84 ? 3.443 8.087 -7.049 1.00 93.44 84 GLY A O 1
ATOM 673 N N . VAL A 1 85 ? 2.886 6.361 -5.750 1.00 93.81 85 VAL A N 1
ATOM 674 C CA . VAL A 1 85 ? 3.899 6.666 -4.716 1.00 93.81 85 VAL A CA 1
ATOM 675 C C . VAL A 1 85 ? 5.313 6.392 -5.214 1.00 93.81 85 VAL A C 1
ATOM 677 O O . VAL A 1 85 ? 6.229 7.107 -4.839 1.00 93.81 85 VAL A O 1
ATOM 680 N N . PHE A 1 86 ? 5.496 5.361 -6.036 1.00 95.75 86 PHE A N 1
ATOM 681 C CA . PHE A 1 86 ? 6.804 4.985 -6.559 1.00 95.75 86 PHE A CA 1
ATOM 682 C C . PHE A 1 86 ? 7.251 5.859 -7.736 1.00 95.75 86 PHE A C 1
ATOM 684 O O . PHE A 1 86 ? 8.449 6.002 -7.957 1.00 95.75 86 PHE A O 1
ATOM 691 N N . GLY A 1 87 ? 6.300 6.423 -8.486 1.00 91.94 87 GLY A N 1
ATOM 692 C CA . GLY A 1 87 ? 6.579 7.363 -9.571 1.00 91.94 87 GLY A CA 1
ATOM 693 C C . GLY A 1 87 ? 6.795 8.816 -9.129 1.00 91.94 87 GLY A C 1
ATOM 694 O O . GLY A 1 87 ? 7.190 9.622 -9.968 1.00 91.94 87 GLY A O 1
ATOM 695 N N . ASN A 1 88 ? 6.522 9.145 -7.859 1.00 86.19 88 ASN A N 1
ATOM 696 C CA . ASN A 1 88 ? 6.773 10.461 -7.251 1.00 86.19 88 ASN A CA 1
ATOM 697 C C . ASN A 1 88 ? 8.179 10.539 -6.648 1.00 86.19 88 ASN A C 1
ATOM 699 O O . ASN A 1 88 ? 8.784 11.628 -6.745 1.00 86.19 88 ASN A O 1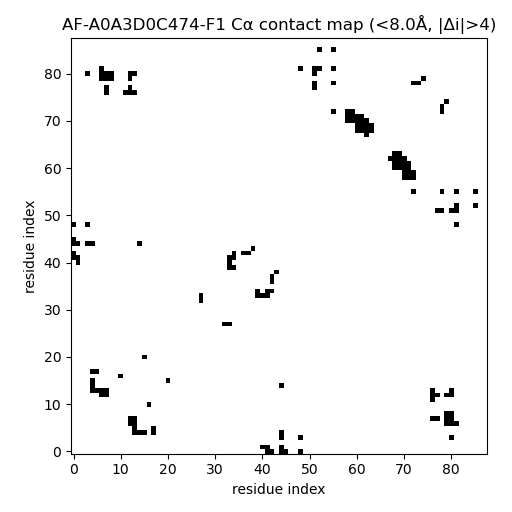
#

Solvent-accessible surface area (backbone atoms only — not comparable to full-atom values): 5264 Å² total; per-residue (Å²): 86,68,73,59,49,74,29,38,88,50,77,86,35,26,88,48,56,68,71,59,50,52,56,63,52,67,77,42,92,48,67,64,57,46,65,72,36,82,86,24,72,44,46,50,40,41,52,48,52,54,51,37,50,50,50,63,74,69,40,54,68,82,42,78,56,100,88,52,71,42,70,55,70,68,100,44,47,56,39,54,40,38,50,68,72,75,72,105

Nearest PDB structures (foldse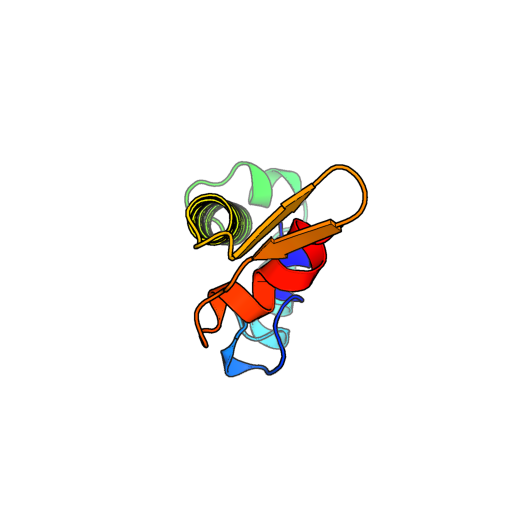ek):
  6jny-assembly1_A  TM=3.358E-01  e=7.280E+00  Enterobacteria phage SfI
  8ewb-assembly1_BT  TM=2.010E-01  e=8.860E+00  Saccharomyces cerevisiae

Radius of gyration: 15.33 Å; Cα contacts (8 Å, |Δi|>4): 86; chains: 1; bounding box: 35×21×41 Å

Secondary structure (DSSP, 8-state):
-GGGGG-SSSGGGSSS-HHHHHHHHHT-SSHHHHHHSTT-HHHHHHHHHHHHHHHHHHS-EEEE-SS-EEE---SSHHHHHHHHHHH-

pLDDT: mean 96.93, std 1.76, range [86.19, 98.56]

Foldseek 3Di:
DLCLQVFFDDQVLGPDRPVVSVVLCVVPPDVVCQVPDPPHPNVVSVVLLVVLVVQQVVFDWPDDDPPDTDTDDDPGSSCRSCVVVVVD

Mean predicted aligned error: 2.56 Å

Sequence (88 aa):
YINYNGYGQELSDLHFHPAALYQSLLEYPDPFVLINQENSIFSQLKSAYLADMAKARAADVLSDNYIVKTIVLEDAAWSRRVSGVFGN